Protein AF-A0A7J6UB50-F1 (afdb_monomer)

Radius of gyration: 18.58 Å; Cα contacts (8 Å, |Δi|>4): 43; chains: 1; bounding box: 46×30×45 Å

Organism: Perkinsus olseni (NCBI:txid32597)

Foldseek 3Di:
DPLPPDQPVCLVPLVVVLVVLVVVVVVCLQPVCLCVPVPPVSVVVVVVSVVVSVVSVVNSLVNVLVVLVPPPPAPPVCSVVVNVVSVVVVVVVVVVVVVVVVVCCVPVNPCCNRVVD

Sequence (117 aa):
SSVTFFRIKRVWIPTVLQACNAVFWGFEATTHFIRNGLGLTGFYLYIPLAAIIGLMGGLSYANCMYQIQQKEEIPTDLRQLAVNLCFASSNIGIVLASGLDLWLANTALSQCNIYDC

Mean predicted aligned error: 9.66 Å

Solvent-accessible surface area (backbone atoms only — not comparable to full-atom values): 6846 Å² total; per-residue (Å²): 135,82,75,77,83,73,77,66,88,57,66,61,56,57,54,52,51,48,52,52,48,52,52,53,52,52,50,41,73,71,66,41,49,56,55,72,74,52,40,81,66,33,60,66,53,50,55,61,53,52,49,53,51,52,52,50,51,53,50,49,53,54,51,51,55,50,52,67,73,64,42,84,89,53,56,77,85,53,43,61,56,53,53,52,50,53,52,52,52,50,52,53,50,50,54,52,50,54,51,50,49,54,51,37,43,70,63,77,59,22,66,57,77,76,66,67,116

InterPro domains:
  IPR003492 Batten's disease protein Cln3 [PF02487] (1-106)
  IPR003492 Batten's disease protein Cln3 [PTHR10981] (1-112)

Secondary structure (DSSP, 8-state):
--SSS---S-THHHHHHHHHHHHHHHHHHHH-HHHHHHGGGGHHHHHHHHHHHHHHHHHHHHHHHHHHHH-TTS-HHHHHHHHHHHHHHHHHHHHHHHHHHHHHHHHTS-HHHHTT-

pLDDT: mean 74.83, std 12.1, range [38.97, 93.5]

Structure (mmCIF, N/CA/C/O backbone):
data_AF-A0A7J6UB50-F1
#
_entry.id   AF-A0A7J6UB50-F1
#
loop_
_atom_site.group_PDB
_atom_site.id
_atom_site.type_symbol
_atom_site.label_atom_id
_atom_site.label_alt_id
_atom_site.label_comp_id
_atom_site.label_asym_id
_atom_site.label_entity_id
_atom_site.label_seq_id
_atom_site.pdbx_PDB_ins_code
_atom_site.Cartn_x
_atom_site.Cartn_y
_atom_site.Cartn_z
_atom_site.occupancy
_atom_site.B_iso_or_equiv
_atom_site.auth_seq_id
_atom_site.auth_comp_id
_atom_site.auth_asym_id
_atom_site.auth_atom_id
_atom_site.pdbx_PDB_model_num
ATOM 1 N N . SER A 1 1 ? -7.197 13.644 20.128 1.00 42.19 1 SER A N 1
ATOM 2 C CA . SER A 1 1 ? -6.95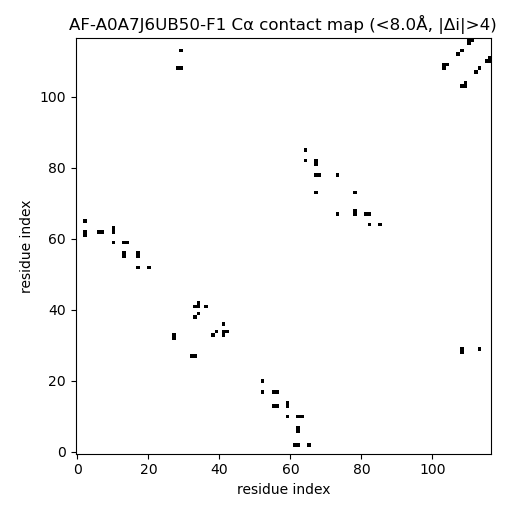0 14.833 19.285 1.00 42.19 1 SER A CA 1
ATOM 3 C C . SER A 1 1 ? -6.260 14.390 18.000 1.00 42.19 1 SER A C 1
ATOM 5 O O . SER A 1 1 ? -5.507 13.434 18.081 1.00 42.19 1 SER A O 1
ATOM 7 N N . SER A 1 2 ? -6.595 14.981 16.844 1.00 38.97 2 SER A N 1
ATOM 8 C CA . SER A 1 2 ? -6.251 14.585 15.445 1.00 38.97 2 SER A CA 1
ATOM 9 C C . SER A 1 2 ? -7.254 13.695 14.686 1.00 38.97 2 SER A C 1
ATOM 11 O O . SER A 1 2 ? -7.334 13.800 13.469 1.00 38.97 2 SER A O 1
ATOM 13 N N . VAL A 1 3 ? -8.103 12.905 15.357 1.00 42.75 3 VAL A N 1
ATOM 14 C CA . VAL A 1 3 ? -9.109 12.038 14.682 1.00 42.75 3 VAL A CA 1
ATOM 15 C C . VAL A 1 3 ? -10.422 12.773 14.341 1.00 42.75 3 VAL A C 1
ATOM 17 O O . VAL A 1 3 ? -11.303 12.239 13.676 1.00 42.75 3 VAL A O 1
ATOM 20 N N . THR A 1 4 ? -10.563 14.027 14.779 1.00 46.00 4 THR A N 1
ATOM 21 C CA . THR A 1 4 ? -11.803 14.809 14.624 1.00 46.00 4 THR A CA 1
ATOM 22 C C . THR A 1 4 ? -11.879 15.573 13.297 1.00 46.00 4 THR A C 1
ATOM 24 O O . THR A 1 4 ? -12.977 15.912 12.869 1.00 46.00 4 THR A O 1
ATOM 27 N N . PHE A 1 5 ? -10.753 15.850 12.625 1.00 47.06 5 PHE A N 1
ATOM 28 C CA . PHE A 1 5 ? -10.740 16.834 11.530 1.00 47.06 5 PHE A CA 1
ATOM 29 C C . PHE A 1 5 ? -11.101 16.261 10.146 1.00 47.06 5 PHE A C 1
ATOM 31 O O . PHE A 1 5 ? -11.689 16.968 9.338 1.00 47.06 5 PHE A O 1
ATOM 38 N N . PHE A 1 6 ? -10.850 14.973 9.880 1.00 48.53 6 PHE A N 1
ATOM 39 C CA . PHE A 1 6 ? -11.247 14.318 8.623 1.00 48.53 6 PHE A CA 1
ATOM 40 C C . PHE A 1 6 ? -11.944 12.983 8.893 1.00 48.53 6 PHE A C 1
ATOM 42 O O . PHE A 1 6 ? -11.375 11.902 8.759 1.00 48.53 6 PHE A O 1
ATOM 49 N N . ARG A 1 7 ? -13.222 13.053 9.277 1.00 52.03 7 ARG A N 1
ATOM 50 C CA . ARG A 1 7 ? -14.102 11.878 9.311 1.00 52.03 7 ARG A CA 1
ATOM 51 C C . ARG A 1 7 ? -14.414 11.431 7.882 1.00 52.03 7 ARG A C 1
ATOM 53 O O . ARG A 1 7 ? -15.376 11.893 7.272 1.00 52.03 7 ARG A O 1
ATOM 60 N N . ILE A 1 8 ? -13.636 10.492 7.350 1.00 56.28 8 ILE A N 1
ATOM 61 C CA . ILE A 1 8 ? -13.961 9.845 6.076 1.00 56.28 8 ILE A CA 1
ATOM 62 C C . ILE A 1 8 ? -14.955 8.713 6.363 1.00 56.28 8 ILE A C 1
ATOM 64 O O . ILE A 1 8 ? -14.567 7.584 6.658 1.00 56.28 8 ILE A O 1
ATOM 68 N N . LYS A 1 9 ? -16.261 9.005 6.259 1.00 55.84 9 LYS A N 1
ATOM 69 C CA . LYS A 1 9 ? -17.340 7.997 6.381 1.00 55.84 9 LYS A CA 1
ATOM 70 C C . LYS A 1 9 ? -17.220 6.859 5.355 1.00 55.84 9 LYS A C 1
ATOM 72 O O . LYS A 1 9 ? -17.757 5.781 5.572 1.00 55.84 9 LYS A O 1
ATOM 77 N N . ARG A 1 10 ? -16.530 7.087 4.232 1.00 62.56 10 ARG A N 1
ATOM 78 C CA . ARG A 1 10 ? -16.320 6.100 3.162 1.00 62.56 10 ARG A CA 1
ATOM 79 C C . ARG A 1 10 ? -14.882 5.593 3.162 1.00 62.56 10 ARG A C 1
ATOM 81 O O . ARG A 1 10 ? -14.053 6.069 2.394 1.00 62.56 10 ARG A O 1
ATOM 88 N N . VAL A 1 11 ? -14.619 4.600 4.004 1.00 68.25 11 VAL A N 1
ATOM 89 C CA . VAL A 1 11 ? -13.323 3.903 4.114 1.00 68.25 11 VAL A CA 1
ATOM 90 C C . VAL A 1 11 ? -12.845 3.337 2.767 1.00 68.25 11 VAL A C 1
ATOM 92 O O . VAL A 1 11 ? -11.655 3.287 2.504 1.00 68.25 11 VAL A O 1
ATOM 95 N N . TRP A 1 12 ? -13.771 3.012 1.866 1.00 68.88 12 TRP A N 1
ATOM 96 C CA . TRP A 1 12 ? -13.473 2.509 0.525 1.00 68.88 12 TRP A CA 1
ATOM 97 C C . TRP A 1 12 ? -12.736 3.503 -0.383 1.00 68.88 12 TRP A C 1
ATOM 99 O O . TRP A 1 12 ? -12.009 3.077 -1.271 1.00 68.88 12 TRP A O 1
ATOM 109 N N . ILE A 1 13 ? -12.894 4.815 -0.180 1.00 73.94 13 ILE A N 1
ATOM 110 C CA . ILE A 1 13 ? -12.253 5.830 -1.033 1.00 73.94 13 ILE A CA 1
ATOM 111 C C . ILE A 1 13 ? -10.719 5.773 -0.919 1.00 73.94 13 ILE A C 1
ATOM 113 O O . ILE A 1 13 ? -10.070 5.618 -1.955 1.00 73.94 13 ILE A O 1
ATOM 117 N N . PRO A 1 14 ? -10.108 5.856 0.283 1.00 75.06 14 PRO A N 1
ATOM 118 C CA . PRO A 1 14 ? -8.658 5.729 0.404 1.00 75.06 14 PRO A CA 1
ATOM 119 C C . PRO A 1 14 ? -8.1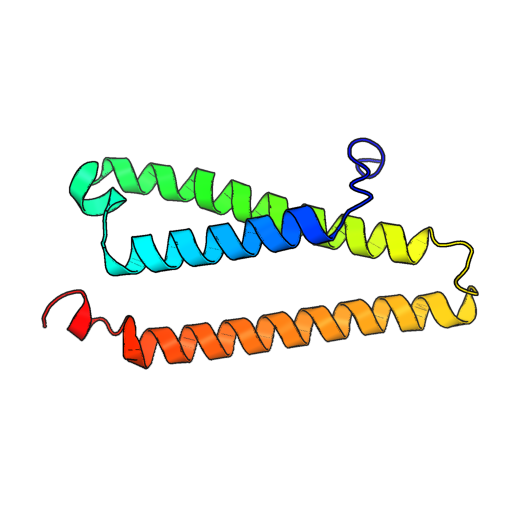50 4.348 -0.029 1.00 75.06 14 PRO A C 1
ATOM 121 O O . PRO A 1 14 ? -7.058 4.272 -0.582 1.00 75.06 14 PRO A O 1
ATOM 124 N N . THR A 1 15 ? -8.934 3.278 0.139 1.00 77.62 15 THR A N 1
ATOM 125 C CA . THR A 1 15 ? -8.564 1.932 -0.334 1.00 77.62 15 THR A CA 1
ATOM 126 C C . THR A 1 15 ? -8.500 1.848 -1.860 1.00 77.62 15 THR A C 1
ATOM 128 O O . THR A 1 15 ? -7.526 1.337 -2.405 1.00 77.62 15 THR A O 1
ATOM 131 N N . VAL A 1 16 ? -9.496 2.389 -2.571 1.00 80.94 16 VAL A N 1
ATOM 132 C CA . VAL A 1 16 ? -9.488 2.436 -4.043 1.00 80.94 16 VAL A CA 1
ATOM 133 C C . VAL A 1 16 ? -8.339 3.307 -4.543 1.00 80.94 16 VAL A C 1
ATOM 135 O O . VAL A 1 16 ? -7.628 2.916 -5.464 1.00 80.94 16 VAL A O 1
ATOM 138 N N . LEU A 1 17 ? -8.101 4.454 -3.904 1.00 83.19 17 LEU A N 1
ATOM 139 C CA . LEU A 1 17 ? -7.006 5.339 -4.291 1.00 83.19 17 LEU A CA 1
ATOM 140 C C . LEU A 1 17 ? -5.629 4.690 -4.056 1.00 83.19 17 LEU A C 1
ATOM 142 O O . LEU A 1 17 ? -4.734 4.856 -4.880 1.00 83.19 17 LEU A O 1
ATOM 146 N N . GLN A 1 18 ? -5.468 3.898 -2.989 1.00 82.19 18 GLN A N 1
ATOM 147 C CA . GLN A 1 18 ? -4.269 3.081 -2.771 1.00 82.19 18 GLN A CA 1
ATOM 148 C C . GLN A 1 18 ? -4.093 2.007 -3.845 1.00 82.19 18 GLN A C 1
ATOM 150 O O . GLN A 1 18 ? -2.977 1.820 -4.321 1.00 82.19 18 GLN A O 1
ATOM 155 N N . ALA A 1 19 ? -5.172 1.340 -4.265 1.00 83.44 19 ALA A N 1
ATOM 156 C CA . ALA A 1 19 ? -5.111 0.360 -5.347 1.00 83.44 19 ALA A CA 1
ATOM 157 C C . ALA A 1 19 ? -4.695 1.013 -6.676 1.00 83.44 19 ALA A C 1
ATOM 159 O O . ALA A 1 19 ? -3.788 0.521 -7.344 1.00 83.44 19 ALA A O 1
ATOM 160 N N . CYS A 1 20 ? -5.278 2.165 -7.027 1.00 85.69 20 CYS A N 1
ATOM 161 C CA . CYS A 1 20 ? -4.862 2.937 -8.202 1.00 85.69 20 CYS A CA 1
ATOM 162 C C . CYS A 1 20 ? -3.389 3.354 -8.119 1.00 85.69 20 CYS A C 1
ATOM 164 O O . CYS A 1 20 ? -2.662 3.262 -9.105 1.00 85.69 20 CYS A O 1
ATOM 166 N N . ASN A 1 21 ? -2.934 3.779 -6.941 1.00 85.25 21 ASN A N 1
ATOM 167 C CA . ASN A 1 21 ? -1.547 4.157 -6.736 1.00 85.25 21 ASN A CA 1
ATOM 168 C C . ASN A 1 21 ? -0.592 2.952 -6.852 1.00 85.25 21 ASN A C 1
ATOM 170 O O . ASN A 1 21 ? 0.473 3.085 -7.443 1.00 85.25 21 ASN A O 1
ATOM 174 N N . ALA A 1 22 ? -0.969 1.773 -6.350 1.00 83.50 22 ALA A N 1
ATOM 175 C CA . ALA A 1 22 ? -0.182 0.551 -6.521 1.00 83.50 22 ALA A CA 1
ATOM 176 C C . ALA A 1 22 ? -0.027 0.179 -8.004 1.00 83.50 22 ALA A C 1
ATOM 178 O O . ALA A 1 22 ? 1.067 -0.159 -8.445 1.00 83.50 22 ALA A O 1
ATOM 179 N N . VAL A 1 23 ? -1.098 0.320 -8.793 1.00 85.00 23 VAL A N 1
ATOM 180 C CA . VAL A 1 23 ? -1.054 0.121 -10.249 1.00 85.00 23 VAL A CA 1
ATOM 181 C C . VAL A 1 23 ? -0.129 1.142 -10.914 1.00 85.00 23 VAL A C 1
ATOM 183 O O . VAL A 1 23 ? 0.715 0.754 -11.716 1.00 85.00 23 VAL A O 1
ATOM 186 N N . PHE A 1 24 ? -0.233 2.425 -10.555 1.00 84.38 24 PHE A N 1
ATOM 187 C CA . PHE A 1 24 ? 0.651 3.475 -11.072 1.00 84.38 24 PHE A CA 1
ATOM 188 C C . PHE A 1 24 ? 2.132 3.179 -10.789 1.00 84.38 24 PHE A C 1
ATOM 190 O O . PHE A 1 24 ? 2.957 3.279 -11.693 1.00 84.38 24 PHE A O 1
ATOM 197 N N . TRP A 1 25 ? 2.464 2.750 -9.569 1.00 80.31 25 TRP A N 1
ATOM 198 C CA . TRP A 1 25 ? 3.829 2.353 -9.212 1.00 80.31 25 TRP A CA 1
ATOM 199 C C . TRP A 1 25 ? 4.297 1.092 -9.934 1.00 80.31 25 TRP A C 1
ATOM 201 O O . TRP A 1 25 ? 5.456 1.026 -10.329 1.00 80.31 25 TRP A O 1
ATOM 211 N N . GLY A 1 26 ? 3.407 0.122 -10.159 1.00 80.31 26 GLY A N 1
ATOM 212 C CA . GLY A 1 26 ? 3.702 -1.047 -10.986 1.00 80.31 26 GLY A CA 1
ATOM 213 C C . GLY A 1 26 ? 4.039 -0.663 -12.429 1.00 80.31 26 GLY A C 1
ATOM 214 O O . GLY A 1 26 ? 5.035 -1.134 -12.972 1.00 80.31 26 GLY A O 1
ATOM 215 N N . PHE A 1 27 ? 3.266 0.247 -13.030 1.00 81.06 27 PHE A N 1
ATOM 216 C CA . PHE A 1 27 ? 3.572 0.788 -14.356 1.00 81.06 27 PHE A CA 1
ATOM 217 C C . PHE A 1 27 ? 4.920 1.508 -14.369 1.00 81.06 27 PHE A C 1
ATOM 219 O O . PHE A 1 27 ? 5.770 1.154 -15.182 1.00 81.06 27 PHE A O 1
ATOM 226 N N . GLU A 1 28 ? 5.157 2.434 -13.435 1.00 79.94 28 GLU A N 1
ATOM 227 C CA . GLU A 1 28 ? 6.432 3.154 -13.336 1.00 79.94 28 GLU A CA 1
ATOM 228 C C . GLU A 1 28 ? 7.625 2.200 -13.196 1.00 79.94 28 GLU A C 1
ATOM 230 O O . GLU A 1 28 ? 8.641 2.381 -13.867 1.00 79.94 28 GLU A O 1
ATOM 235 N N . ALA A 1 29 ? 7.487 1.146 -12.390 1.00 75.69 29 ALA A N 1
ATOM 236 C CA . ALA A 1 29 ? 8.538 0.159 -12.183 1.00 75.69 29 ALA A CA 1
ATOM 237 C C . ALA A 1 29 ? 8.846 -0.678 -13.441 1.00 75.69 29 ALA A C 1
ATOM 239 O O . ALA A 1 29 ? 9.960 -1.173 -13.578 1.00 75.69 29 ALA A O 1
ATOM 240 N N . THR A 1 30 ? 7.903 -0.809 -14.382 1.00 73.31 30 THR A N 1
ATOM 241 C CA . THR A 1 30 ? 8.152 -1.464 -15.681 1.00 73.31 30 THR A CA 1
ATOM 242 C C . THR A 1 30 ? 8.681 -0.495 -16.739 1.00 73.31 30 THR A C 1
ATOM 244 O O . THR A 1 30 ? 9.673 -0.788 -17.400 1.00 73.31 30 THR A O 1
ATOM 247 N N . THR A 1 31 ? 8.075 0.686 -16.891 1.00 71.81 31 THR A N 1
ATOM 248 C CA . THR A 1 31 ? 8.393 1.618 -17.986 1.00 71.81 31 THR A CA 1
ATOM 249 C C . THR A 1 31 ? 9.538 2.581 -17.679 1.00 71.81 31 THR A C 1
ATOM 251 O O . THR A 1 31 ? 10.034 3.233 -18.598 1.00 71.81 31 THR A O 1
ATOM 254 N N . HIS A 1 32 ? 9.952 2.701 -16.411 1.00 71.31 32 HIS A N 1
ATOM 255 C CA . HIS A 1 32 ? 10.982 3.644 -15.951 1.00 71.31 32 HIS A CA 1
ATOM 256 C C . HIS A 1 32 ? 10.732 5.076 -16.450 1.00 71.31 32 HIS A C 1
ATOM 258 O O . HIS A 1 32 ? 11.660 5.784 -16.850 1.00 71.31 32 HIS A O 1
ATOM 264 N N . PHE A 1 33 ? 9.468 5.504 -16.485 1.00 68.62 33 PHE A N 1
ATOM 265 C CA . PHE A 1 33 ? 9.063 6.711 -17.198 1.00 68.62 33 PHE A CA 1
ATOM 266 C C . PHE A 1 33 ? 9.584 7.978 -16.506 1.00 68.62 33 PHE A C 1
ATOM 268 O O . PHE A 1 33 ? 10.119 8.864 -17.173 1.00 68.62 33 PHE A O 1
ATOM 275 N N . ILE A 1 34 ? 9.534 8.045 -15.173 1.00 67.56 34 ILE A N 1
ATOM 276 C CA . ILE A 1 34 ? 10.079 9.164 -14.387 1.00 67.56 34 ILE A CA 1
ATOM 277 C C . ILE A 1 34 ? 11.609 9.182 -14.470 1.00 67.56 34 ILE A C 1
ATOM 279 O O . ILE A 1 34 ? 12.212 10.252 -14.588 1.00 67.56 34 ILE A O 1
ATOM 283 N N . ARG A 1 35 ? 12.252 8.008 -14.466 1.00 63.38 35 ARG A N 1
ATOM 284 C CA . ARG A 1 35 ? 13.717 7.897 -14.572 1.00 63.38 35 ARG A CA 1
ATOM 285 C C . ARG A 1 35 ? 14.241 8.305 -15.954 1.00 63.38 35 ARG A C 1
ATOM 287 O O . ARG A 1 35 ? 15.247 9.008 -16.024 1.00 63.38 35 ARG A O 1
ATOM 294 N N . ASN A 1 36 ? 13.555 7.914 -17.027 1.00 63.12 36 ASN A N 1
ATOM 295 C CA . ASN A 1 36 ? 13.936 8.236 -18.405 1.00 63.12 36 ASN A CA 1
ATOM 296 C C . ASN A 1 36 ? 13.527 9.661 -18.817 1.00 63.12 36 ASN A C 1
ATOM 298 O O . ASN A 1 36 ? 14.239 10.296 -19.589 1.00 63.12 36 ASN A O 1
ATOM 302 N N . GLY A 1 37 ? 12.410 10.182 -18.296 1.00 64.88 37 GLY A N 1
ATOM 303 C CA . GLY A 1 37 ? 11.889 11.505 -18.650 1.00 64.88 37 GLY A CA 1
ATOM 304 C C . GLY A 1 37 ? 12.517 12.677 -17.888 1.00 64.88 37 GLY A C 1
ATOM 305 O O . GLY A 1 37 ? 12.665 13.756 -18.457 1.00 64.88 37 GLY A O 1
ATOM 306 N N . LEU A 1 38 ? 12.894 12.493 -16.615 1.00 64.31 38 LEU A N 1
ATOM 307 C CA . LEU A 1 38 ? 13.381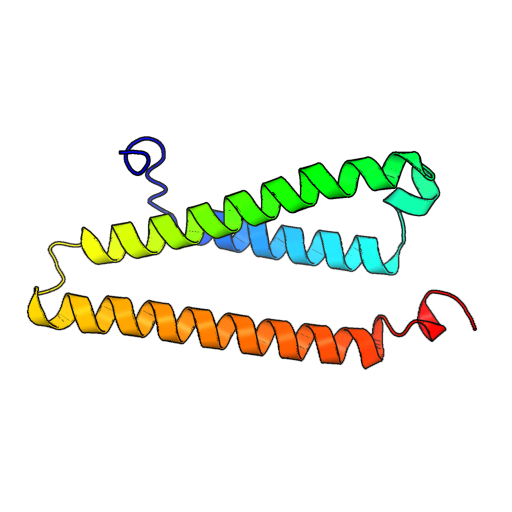 13.577 -15.740 1.00 64.31 38 LEU A CA 1
ATOM 308 C C . 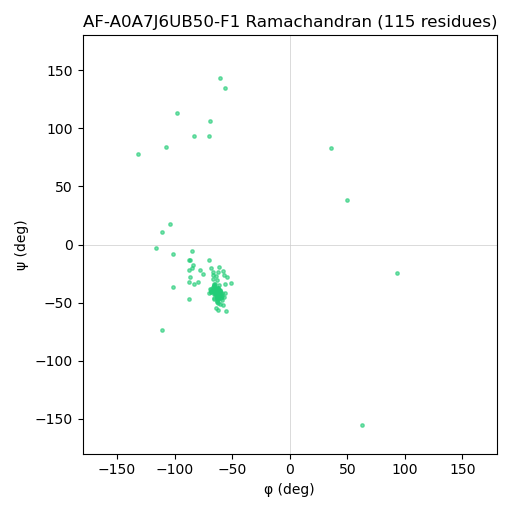LEU A 1 38 ? 14.844 13.423 -15.278 1.00 64.31 38 LEU A C 1
ATOM 310 O O . LEU A 1 38 ? 15.363 14.304 -14.585 1.00 64.31 38 LEU A O 1
ATOM 314 N N . GLY A 1 39 ? 15.520 12.326 -15.633 1.00 66.44 39 GLY A N 1
ATOM 315 C CA . GLY A 1 39 ? 16.891 12.040 -15.200 1.00 66.44 39 GLY A CA 1
ATOM 316 C C . GLY A 1 39 ? 17.025 11.870 -13.678 1.00 66.44 39 GLY A C 1
ATOM 317 O O . GLY A 1 39 ? 16.066 11.539 -12.981 1.00 66.44 39 GLY A O 1
ATOM 318 N N . LEU A 1 40 ? 18.223 12.116 -13.129 1.00 65.38 40 LEU A N 1
ATOM 319 C CA . LEU A 1 40 ? 18.524 11.982 -11.688 1.00 65.38 40 LEU A CA 1
ATOM 320 C C . LEU A 1 40 ? 17.611 12.833 -10.782 1.00 65.38 40 LEU A C 1
ATOM 322 O O . LEU A 1 40 ? 17.361 12.460 -9.636 1.00 65.38 40 LEU A O 1
ATOM 326 N N . THR A 1 41 ? 17.062 13.937 -11.296 1.00 65.69 41 THR A N 1
ATOM 327 C CA . THR A 1 41 ? 16.124 14.804 -10.563 1.00 65.69 41 THR A CA 1
ATOM 328 C C . THR A 1 41 ? 14.793 14.102 -10.272 1.00 65.69 41 THR A C 1
ATOM 330 O O . THR A 1 41 ? 14.156 14.390 -9.259 1.00 65.69 41 THR A O 1
ATOM 333 N N . GLY A 1 42 ? 14.405 13.115 -11.089 1.00 67.94 42 GLY A N 1
ATOM 334 C CA . GLY A 1 42 ? 13.221 12.284 -10.863 1.00 67.94 42 GLY A CA 1
ATOM 335 C C . GLY A 1 42 ? 13.290 11.452 -9.578 1.00 67.94 42 GLY A C 1
ATOM 336 O O . GLY A 1 42 ? 12.256 11.149 -8.990 1.00 67.94 42 GLY A O 1
ATOM 337 N N . PHE A 1 43 ? 14.490 11.155 -9.064 1.00 70.00 43 PHE A N 1
ATOM 338 C CA . PHE A 1 43 ? 14.636 10.401 -7.816 1.00 70.00 43 PHE A CA 1
ATOM 339 C C . PHE A 1 43 ? 14.081 11.163 -6.602 1.00 70.00 43 PHE A C 1
ATOM 341 O O . PHE A 1 43 ? 13.483 10.569 -5.705 1.00 70.00 43 PHE A O 1
AT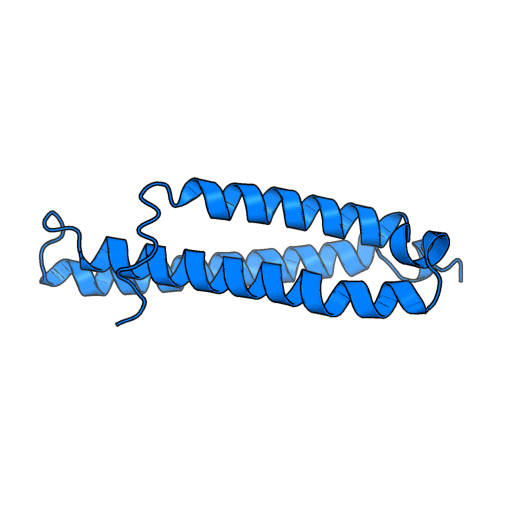OM 348 N N . TYR A 1 44 ? 14.202 12.494 -6.601 1.00 77.62 44 TYR A N 1
ATOM 349 C CA . TYR A 1 44 ? 13.659 13.338 -5.535 1.00 77.62 44 TYR A CA 1
ATOM 350 C C 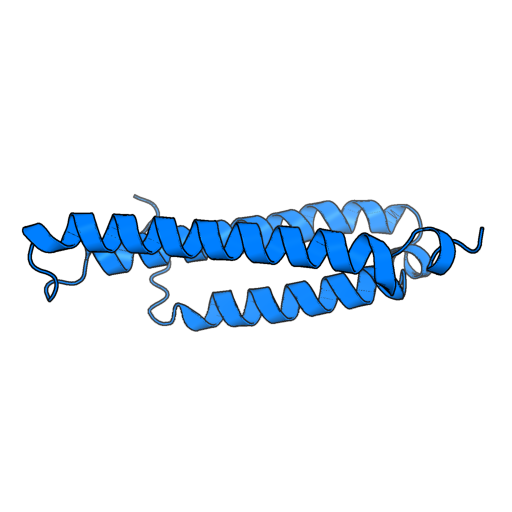. TYR A 1 44 ? 12.129 13.373 -5.517 1.00 77.62 44 TYR A C 1
ATOM 352 O O . TYR A 1 44 ? 11.562 13.677 -4.472 1.00 77.62 44 TYR A O 1
ATOM 360 N N . LEU A 1 45 ? 11.454 13.035 -6.624 1.00 78.88 45 LEU A N 1
ATOM 361 C CA . LEU A 1 45 ? 9.992 12.921 -6.680 1.00 78.88 45 LEU A CA 1
ATOM 362 C C . LEU A 1 45 ? 9.474 11.648 -6.001 1.00 78.88 45 LEU A C 1
ATOM 364 O O . LEU A 1 45 ? 8.353 11.652 -5.491 1.00 78.88 45 LEU A O 1
ATOM 368 N N . TYR A 1 46 ? 10.280 10.587 -5.914 1.00 80.75 46 TYR A N 1
ATOM 369 C CA . TYR A 1 46 ? 9.861 9.355 -5.243 1.00 80.75 46 TYR A CA 1
ATOM 370 C C . TYR A 1 46 ? 9.645 9.542 -3.742 1.00 80.75 46 TYR A C 1
ATOM 372 O O . TYR A 1 46 ? 8.735 8.939 -3.184 1.00 80.75 46 TYR A O 1
ATOM 380 N N . ILE A 1 47 ? 10.425 10.409 -3.094 1.00 82.12 47 ILE A N 1
ATOM 381 C CA . ILE A 1 47 ? 10.321 10.677 -1.653 1.00 82.12 47 ILE A CA 1
ATOM 382 C C . ILE A 1 47 ? 8.949 11.269 -1.267 1.00 82.12 47 ILE A C 1
ATOM 384 O O . ILE A 1 47 ? 8.267 10.669 -0.432 1.00 82.12 47 ILE A O 1
ATOM 388 N N . PRO A 1 48 ? 8.490 12.401 -1.840 1.00 84.62 48 PRO A N 1
ATOM 389 C CA . PRO A 1 48 ? 7.178 12.950 -1.517 1.00 84.62 48 PRO A CA 1
ATOM 390 C C . PRO A 1 48 ? 6.040 12.032 -1.973 1.00 84.62 48 PRO A C 1
ATOM 392 O O . PRO A 1 48 ? 5.043 11.923 -1.262 1.00 84.62 48 PRO A O 1
ATOM 395 N N . LEU A 1 49 ? 6.184 11.323 -3.100 1.00 82.25 49 LEU A N 1
ATOM 396 C CA . LEU A 1 49 ? 5.184 10.349 -3.548 1.00 82.25 49 LEU A CA 1
ATOM 397 C C . LEU A 1 49 ? 5.037 9.196 -2.545 1.00 82.25 49 LEU A C 1
ATOM 399 O O . LEU A 1 49 ? 3.925 8.909 -2.107 1.00 82.25 49 LEU A O 1
ATOM 403 N N . ALA A 1 50 ? 6.144 8.592 -2.105 1.00 82.62 50 ALA A N 1
ATOM 404 C CA . ALA A 1 50 ? 6.146 7.554 -1.075 1.00 82.62 50 ALA A CA 1
ATOM 405 C C . ALA A 1 50 ? 5.569 8.063 0.257 1.00 82.62 50 ALA A C 1
ATOM 407 O O . ALA A 1 50 ? 4.790 7.362 0.906 1.00 82.62 50 ALA A O 1
ATOM 408 N N . ALA A 1 51 ? 5.885 9.305 0.639 1.00 85.44 51 ALA A N 1
ATOM 409 C CA . ALA A 1 51 ? 5.350 9.923 1.847 1.00 85.44 51 ALA A CA 1
ATOM 410 C C . ALA A 1 51 ? 3.821 10.085 1.793 1.00 85.44 51 ALA A C 1
ATOM 412 O O . ALA A 1 51 ? 3.143 9.762 2.769 1.00 85.44 51 ALA A O 1
ATOM 413 N N . ILE A 1 52 ? 3.260 10.524 0.660 1.00 83.94 52 ILE A N 1
ATOM 414 C CA . ILE A 1 52 ? 1.804 10.653 0.471 1.00 83.94 52 ILE A CA 1
ATOM 415 C C . ILE A 1 52 ? 1.118 9.291 0.619 1.00 83.94 52 ILE A C 1
ATOM 417 O O . ILE A 1 52 ? 0.090 9.179 1.288 1.00 83.94 52 ILE A O 1
ATOM 421 N N . ILE A 1 53 ? 1.713 8.244 0.052 1.00 82.75 53 ILE A N 1
ATOM 422 C CA . ILE A 1 53 ? 1.173 6.880 0.097 1.00 82.75 53 ILE A CA 1
ATOM 423 C C . ILE A 1 53 ? 1.178 6.346 1.525 1.00 82.75 53 ILE A C 1
ATOM 425 O O . ILE A 1 53 ? 0.159 5.841 1.999 1.00 82.75 53 ILE A O 1
ATOM 429 N N . GLY A 1 54 ? 2.295 6.517 2.236 1.00 81.56 54 GLY A N 1
ATOM 430 C CA . GLY A 1 54 ? 2.408 6.146 3.645 1.00 81.56 54 GLY A CA 1
ATOM 431 C C . GLY A 1 54 ? 1.401 6.896 4.519 1.00 81.56 54 GLY A C 1
ATOM 432 O O . GLY A 1 54 ? 0.725 6.287 5.352 1.00 81.56 54 GLY A O 1
ATOM 433 N N . LEU A 1 55 ? 1.228 8.201 4.283 1.00 83.69 55 LEU A N 1
ATOM 434 C CA . LEU A 1 55 ? 0.268 9.029 5.013 1.00 83.69 55 LEU A CA 1
ATOM 435 C C . LEU A 1 55 ? -1.177 8.567 4.770 1.00 83.69 55 LEU A C 1
ATOM 437 O O . LEU A 1 55 ? -1.958 8.450 5.714 1.00 83.69 55 LEU A O 1
ATOM 441 N N . MET A 1 56 ? -1.530 8.246 3.523 1.00 81.62 56 MET A N 1
ATOM 442 C CA . MET A 1 56 ? -2.842 7.695 3.177 1.00 81.62 56 MET A CA 1
ATOM 443 C C . MET A 1 56 ? -3.078 6.310 3.792 1.00 81.62 56 MET A C 1
ATOM 445 O O . MET A 1 56 ? -4.189 6.027 4.247 1.00 81.62 56 MET A O 1
ATOM 449 N N . GLY A 1 57 ? -2.048 5.459 3.830 1.00 79.38 57 GLY A N 1
ATOM 450 C CA . GLY A 1 57 ? -2.044 4.173 4.534 1.00 79.38 57 GLY A CA 1
ATOM 451 C C . GLY A 1 57 ? -2.404 4.325 6.006 1.00 79.38 57 GLY A C 1
ATOM 452 O O . GLY A 1 57 ? -3.403 3.770 6.473 1.00 79.38 57 GLY A O 1
ATOM 453 N N . GLY A 1 58 ? -1.631 5.149 6.714 1.00 80.56 58 GLY A N 1
ATOM 454 C CA . GLY A 1 58 ? -1.835 5.421 8.135 1.00 80.56 58 GLY A CA 1
ATOM 455 C C . GLY A 1 58 ? -3.199 6.048 8.434 1.00 80.56 58 GLY A C 1
ATOM 456 O O . GLY A 1 58 ? -3.861 5.656 9.396 1.00 80.56 58 GLY A O 1
ATOM 457 N N . LEU A 1 59 ? -3.663 6.969 7.584 1.00 80.50 59 LEU A N 1
ATOM 458 C CA . LEU A 1 59 ? -4.962 7.621 7.750 1.00 80.50 59 LEU A CA 1
ATOM 459 C C . LEU A 1 59 ? -6.128 6.641 7.554 1.00 80.50 59 LEU A C 1
ATOM 461 O O . LEU A 1 59 ? -7.082 6.671 8.331 1.00 80.50 59 LEU A O 1
ATOM 465 N N . SER A 1 60 ? -6.040 5.736 6.573 1.00 80.50 60 SER A N 1
ATOM 466 C CA . SER A 1 60 ? -7.040 4.678 6.370 1.00 80.50 60 SER A CA 1
ATOM 467 C C . SER A 1 60 ? -7.114 3.738 7.574 1.00 80.50 60 SER A C 1
ATOM 469 O O . SER A 1 60 ? -8.201 3.460 8.082 1.00 80.50 60 SER A O 1
ATOM 471 N N . TYR A 1 61 ? -5.958 3.300 8.073 1.00 79.88 61 TYR A N 1
ATOM 472 C CA . TYR A 1 61 ? -5.867 2.412 9.227 1.00 79.88 61 TYR A CA 1
ATOM 473 C C . TYR A 1 61 ? -6.448 3.047 10.502 1.00 79.88 61 TYR A C 1
ATOM 475 O O . TYR A 1 61 ? -7.316 2.465 11.158 1.00 79.88 61 TYR A O 1
ATOM 483 N N . ALA A 1 62 ? -6.036 4.278 10.822 1.00 79.94 62 ALA A N 1
ATOM 484 C CA . ALA A 1 62 ? -6.540 5.005 11.985 1.00 79.94 62 ALA A CA 1
ATOM 485 C C . ALA A 1 62 ? -8.057 5.255 11.896 1.00 79.94 62 ALA A C 1
ATOM 487 O O . ALA A 1 62 ? -8.769 5.126 12.893 1.00 79.94 62 ALA A O 1
ATOM 488 N N . ASN A 1 63 ? -8.567 5.565 10.699 1.00 81.44 63 ASN A N 1
ATOM 489 C CA . ASN A 1 63 ? -9.992 5.790 10.471 1.00 81.44 63 ASN A CA 1
ATOM 490 C C . ASN A 1 63 ? -10.821 4.499 10.627 1.00 81.44 63 ASN A C 1
ATOM 492 O O . ASN A 1 63 ? -11.889 4.547 11.238 1.00 81.44 63 ASN A O 1
ATOM 496 N N . CYS A 1 64 ? -10.328 3.344 10.156 1.00 78.19 64 CYS A N 1
ATOM 497 C CA . CYS A 1 64 ? -10.958 2.038 10.406 1.00 78.19 64 CYS A CA 1
ATOM 498 C C . CYS A 1 64 ? -11.085 1.748 11.902 1.00 78.19 64 CYS A C 1
ATOM 500 O O . CYS A 1 64 ? -12.177 1.452 12.390 1.00 78.19 64 CYS A O 1
ATOM 502 N N . MET A 1 65 ? -9.980 1.877 12.640 1.00 77.25 65 MET A N 1
ATOM 503 C CA . MET A 1 65 ? -9.967 1.574 14.071 1.00 77.25 65 MET A CA 1
ATOM 504 C C . MET A 1 65 ? -10.872 2.513 14.862 1.00 77.25 65 MET A C 1
ATOM 506 O O . MET A 1 65 ? -11.594 2.073 15.755 1.00 77.25 65 MET A O 1
ATOM 510 N N . TYR A 1 66 ? -10.906 3.793 14.497 1.00 76.38 66 TYR A N 1
ATOM 511 C CA . TYR A 1 66 ? -11.820 4.749 15.106 1.00 76.38 66 TYR A CA 1
ATOM 512 C C . TYR A 1 66 ? -13.294 4.410 14.837 1.00 76.38 66 TYR A C 1
ATOM 514 O O . TYR A 1 66 ? -14.110 4.484 15.753 1.00 76.38 66 TYR A O 1
ATOM 522 N N . GLN A 1 67 ? -13.652 3.982 13.622 1.00 76.12 67 GLN A N 1
ATOM 523 C CA . GLN A 1 67 ? -15.033 3.597 13.301 1.00 76.12 67 GLN A CA 1
ATOM 524 C C . GLN A 1 67 ? -15.491 2.343 14.049 1.00 76.12 67 GLN A C 1
ATOM 526 O O . GLN A 1 67 ? -16.616 2.315 14.545 1.00 76.12 67 GLN A O 1
ATOM 531 N N . ILE A 1 68 ? -14.621 1.339 14.189 1.00 75.19 68 ILE A N 1
ATOM 532 C CA . ILE A 1 68 ? -14.908 0.133 14.985 1.00 75.19 68 ILE A CA 1
ATOM 533 C C . ILE A 1 68 ? -15.129 0.504 16.458 1.00 75.19 68 ILE A C 1
ATOM 535 O O . ILE A 1 68 ? -16.002 -0.043 17.122 1.00 75.19 68 ILE A O 1
ATOM 539 N N . GLN A 1 69 ? -14.370 1.474 16.966 1.00 72.25 69 GLN A N 1
ATOM 540 C CA . GLN A 1 69 ? -14.472 1.944 18.345 1.00 72.25 69 GLN A CA 1
ATOM 541 C C . GLN A 1 69 ? -15.657 2.887 18.613 1.00 72.25 69 GLN A C 1
ATOM 543 O O . GLN A 1 69 ? -16.056 3.036 19.766 1.00 72.25 69 GLN A O 1
ATOM 548 N N . GLN A 1 70 ? -16.206 3.554 17.598 1.00 71.06 70 GLN A N 1
ATOM 549 C CA . GLN A 1 70 ? -17.322 4.495 17.763 1.00 71.06 70 GLN A CA 1
ATOM 550 C C . GLN A 1 70 ? -18.688 3.931 17.372 1.00 71.06 70 GLN A C 1
ATOM 552 O O . GLN A 1 70 ? -19.694 4.595 17.605 1.00 71.06 70 GLN A O 1
ATOM 557 N N . LYS A 1 71 ? -18.752 2.736 16.780 1.00 69.75 71 LYS A N 1
ATOM 558 C CA . LYS A 1 71 ? -20.030 2.091 16.474 1.00 69.75 71 LYS A CA 1
ATOM 559 C C . LYS A 1 71 ? -20.732 1.664 17.765 1.00 69.75 71 LYS A C 1
ATOM 561 O O . LYS A 1 71 ? -20.349 0.674 18.378 1.00 69.75 71 LYS A O 1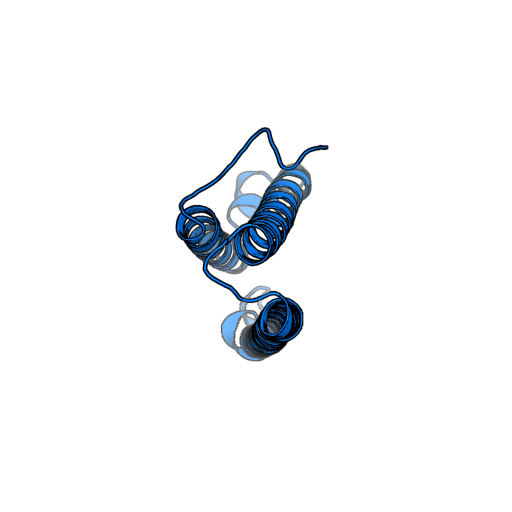
ATOM 566 N N . GLU A 1 72 ? -21.783 2.396 18.129 1.00 60.53 72 GLU A N 1
ATOM 567 C CA . GLU A 1 72 ? -22.672 2.092 19.267 1.00 60.53 72 GLU A CA 1
ATOM 568 C C . GLU A 1 72 ? -23.398 0.743 19.116 1.00 60.53 72 GLU A C 1
ATOM 570 O O . GLU A 1 72 ? -23.822 0.156 20.102 1.00 60.53 72 GLU A O 1
ATOM 575 N N . GLU A 1 73 ? -23.485 0.212 17.892 1.00 66.56 73 GLU A N 1
ATOM 576 C CA . GLU A 1 73 ? -24.063 -1.106 17.595 1.00 66.56 73 GLU A CA 1
ATOM 577 C C . GLU A 1 73 ? -23.201 -2.286 18.085 1.00 66.56 73 GLU A C 1
ATOM 579 O O . GLU A 1 73 ? -23.672 -3.422 18.082 1.00 66.56 73 GLU A O 1
ATOM 584 N N . ILE A 1 74 ? -21.937 -2.056 18.468 1.00 68.88 74 ILE A N 1
ATOM 585 C CA . ILE A 1 74 ? -21.029 -3.125 18.899 1.00 68.88 74 ILE A CA 1
ATOM 586 C C . ILE A 1 74 ? -21.022 -3.189 20.432 1.00 68.88 74 ILE A C 1
ATOM 588 O O . ILE A 1 74 ? -20.507 -2.265 21.070 1.00 68.88 74 ILE A O 1
ATOM 592 N N . PRO A 1 75 ? -21.532 -4.274 21.045 1.00 73.88 75 PRO A N 1
ATOM 593 C CA . PRO A 1 75 ? -21.476 -4.443 22.491 1.00 73.88 75 PRO A CA 1
ATOM 594 C C . PRO A 1 75 ? -20.023 -4.467 22.973 1.00 73.88 75 PRO A C 1
ATOM 596 O O . PRO A 1 75 ? -19.126 -4.993 22.306 1.00 73.88 75 PRO A O 1
ATOM 599 N N . THR A 1 76 ? -19.792 -3.886 24.147 1.00 72.25 76 THR A N 1
ATOM 600 C CA . THR A 1 76 ? -18.458 -3.619 24.699 1.00 72.25 76 THR A CA 1
ATOM 601 C C . THR A 1 76 ? -17.599 -4.883 24.808 1.00 72.25 76 THR A C 1
ATOM 603 O O . THR A 1 76 ? -16.402 -4.820 24.532 1.00 72.25 76 THR A O 1
ATOM 606 N N . ASP A 1 77 ? -18.213 -6.035 25.099 1.00 75.75 77 ASP A 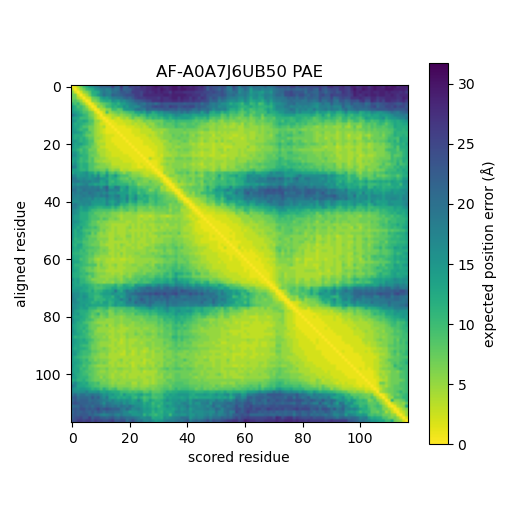N 1
ATOM 607 C CA . ASP A 1 77 ? -17.556 -7.348 25.152 1.00 75.75 77 ASP A CA 1
ATOM 608 C C . ASP A 1 77 ? -17.027 -7.833 23.791 1.00 75.75 77 ASP A C 1
ATOM 610 O O . ASP A 1 77 ? -15.955 -8.433 23.713 1.00 75.75 77 ASP A O 1
ATOM 614 N N . LEU A 1 78 ? -17.723 -7.539 22.685 1.00 80.12 78 LEU A N 1
ATOM 615 C CA . LEU A 1 78 ? -17.281 -7.935 21.339 1.00 80.12 78 LEU A CA 1
ATOM 616 C C . LEU A 1 78 ? -16.335 -6.919 20.697 1.00 80.12 78 LEU A C 1
ATOM 618 O O . LEU A 1 78 ? -15.675 -7.223 19.701 1.00 80.12 78 LEU A O 1
ATOM 622 N N . ARG A 1 79 ? -16.222 -5.713 21.254 1.00 77.38 79 ARG A N 1
ATOM 623 C CA . ARG A 1 79 ? -15.384 -4.650 20.691 1.00 77.38 79 ARG A CA 1
ATOM 624 C C . ARG A 1 79 ? -13.904 -5.031 20.656 1.00 77.38 79 ARG A C 1
ATOM 626 O O . ARG A 1 79 ? -13.224 -4.731 19.677 1.00 77.38 79 ARG A O 1
ATOM 633 N N . GLN A 1 80 ? -13.407 -5.719 21.683 1.00 81.00 80 GLN A N 1
ATOM 634 C CA . GLN A 1 80 ? -12.013 -6.170 21.717 1.00 81.00 80 GLN A CA 1
ATOM 635 C C . GLN A 1 80 ? -11.749 -7.269 20.678 1.00 81.00 80 GLN A C 1
ATOM 637 O O . GLN A 1 80 ? -10.725 -7.239 19.995 1.00 81.00 80 GLN A O 1
ATOM 642 N N . LEU A 1 81 ? -12.713 -8.177 20.484 1.00 84.69 81 LEU A N 1
ATOM 643 C CA . LEU A 1 81 ? -12.668 -9.184 19.425 1.00 84.69 81 LEU A CA 1
ATOM 644 C C . LEU A 1 81 ? -12.662 -8.533 18.032 1.00 84.69 81 LEU A C 1
ATOM 646 O O . LEU A 1 81 ? -11.850 -8.907 17.191 1.00 84.69 81 LEU A O 1
ATOM 650 N N . ALA A 1 82 ? -13.514 -7.530 17.799 1.00 82.62 82 ALA A N 1
ATOM 651 C CA . ALA A 1 82 ? -13.599 -6.819 16.523 1.00 82.62 82 ALA A CA 1
ATOM 652 C C . ALA A 1 82 ? -12.298 -6.075 16.174 1.00 82.62 82 ALA A C 1
ATOM 654 O O . ALA A 1 82 ? -11.841 -6.122 15.031 1.00 82.62 82 ALA A O 1
ATOM 655 N N . VAL A 1 83 ? -11.671 -5.425 17.161 1.00 84.06 83 VAL A N 1
ATOM 656 C CA . VAL A 1 83 ? -10.362 -4.783 16.980 1.00 84.06 83 VAL A CA 1
ATOM 657 C C . VAL A 1 83 ? -9.299 -5.829 16.640 1.00 84.06 83 VAL A C 1
ATOM 659 O O . VAL A 1 83 ? -8.605 -5.677 15.637 1.00 84.06 83 VAL A O 1
ATOM 662 N N . ASN A 1 84 ? -9.215 -6.923 17.403 1.00 86.88 84 ASN A N 1
ATOM 663 C CA . ASN A 1 84 ? -8.249 -7.997 17.150 1.00 86.88 84 ASN A CA 1
ATOM 664 C C . ASN A 1 84 ? -8.434 -8.640 15.768 1.00 86.88 84 ASN A C 1
ATOM 666 O O . ASN A 1 84 ? -7.451 -8.907 15.079 1.00 86.88 84 ASN A O 1
ATOM 670 N N . LEU A 1 85 ? -9.678 -8.839 15.328 1.00 88.06 85 LEU A N 1
ATOM 671 C CA . LEU A 1 85 ? -9.981 -9.359 13.997 1.00 88.06 85 LEU A CA 1
ATOM 672 C C . LEU A 1 85 ? -9.516 -8.398 12.894 1.00 88.06 85 LEU A C 1
ATOM 674 O O . LEU A 1 85 ? -8.952 -8.843 11.899 1.00 88.06 85 LEU A O 1
ATOM 678 N N . CYS A 1 86 ? -9.687 -7.087 13.086 1.00 85.06 86 CYS A N 1
ATOM 679 C CA . CYS A 1 86 ? -9.209 -6.074 12.143 1.00 85.06 86 CYS A CA 1
ATOM 680 C C . CYS A 1 86 ? -7.671 -6.044 12.043 1.00 85.06 86 CYS A C 1
ATOM 682 O O . CYS A 1 86 ? -7.108 -5.924 10.949 1.00 85.06 86 CYS A O 1
ATOM 684 N N . PHE A 1 87 ? -6.970 -6.213 13.168 1.00 86.06 87 PHE A N 1
ATOM 685 C CA . PHE A 1 87 ? -5.517 -6.403 13.169 1.00 86.06 87 PHE A CA 1
ATOM 686 C C . PHE A 1 87 ? -5.114 -7.682 12.429 1.00 86.06 87 PHE A C 1
ATOM 688 O O . PHE A 1 87 ? -4.229 -7.643 11.574 1.00 86.06 87 PHE A O 1
ATOM 695 N N . ALA A 1 88 ? -5.788 -8.801 12.705 1.00 90.38 88 ALA A N 1
ATOM 696 C CA . ALA A 1 88 ? -5.519 -10.072 12.042 1.00 90.38 88 ALA A CA 1
ATOM 697 C C . ALA A 1 88 ? -5.715 -9.971 10.521 1.00 90.38 88 ALA A C 1
ATOM 699 O O . ALA A 1 88 ? -4.831 -10.369 9.765 1.00 90.38 88 ALA A O 1
ATOM 700 N N . SER A 1 89 ? -6.813 -9.361 10.059 1.00 88.00 89 SER A N 1
ATOM 701 C CA . SER A 1 89 ? -7.059 -9.151 8.628 1.00 88.00 89 SER A CA 1
ATOM 702 C C . SER A 1 89 ? -6.005 -8.254 7.979 1.00 88.00 89 SER A C 1
ATOM 704 O O . SER A 1 89 ? -5.589 -8.516 6.853 1.00 88.00 89 SER A O 1
ATOM 706 N N . SER A 1 90 ? -5.537 -7.225 8.692 1.00 87.56 90 SER A N 1
ATOM 707 C CA . SER A 1 90 ? -4.485 -6.331 8.192 1.00 87.56 90 SER A CA 1
ATOM 708 C C . SER A 1 90 ? -3.160 -7.078 8.021 1.00 87.56 90 SER A C 1
ATOM 710 O O . SER A 1 90 ? -2.512 -6.950 6.987 1.00 87.56 90 SER A O 1
ATOM 712 N N . ASN A 1 91 ? -2.795 -7.924 8.988 1.00 90.12 91 ASN A N 1
ATOM 713 C CA . ASN A 1 91 ? -1.587 -8.745 8.913 1.00 90.12 91 ASN A CA 1
ATOM 714 C C . ASN A 1 91 ? -1.651 -9.771 7.775 1.00 90.12 91 ASN A C 1
ATOM 716 O O . ASN A 1 91 ? -0.672 -9.933 7.053 1.00 90.12 91 ASN A O 1
ATOM 720 N N . ILE A 1 92 ? -2.802 -10.421 7.565 1.00 92.56 92 ILE A N 1
ATOM 721 C CA . ILE A 1 92 ? -3.005 -11.327 6.421 1.00 92.56 92 ILE A CA 1
ATOM 722 C C . ILE A 1 92 ? -2.812 -10.567 5.104 1.00 92.56 92 ILE A C 1
ATOM 724 O O . ILE A 1 92 ? -2.110 -11.046 4.217 1.00 92.56 92 ILE A O 1
ATOM 728 N N . GLY A 1 93 ? -3.386 -9.365 4.992 1.00 87.44 93 GLY A N 1
ATOM 729 C CA . GLY A 1 93 ? -3.212 -8.508 3.820 1.00 87.44 93 GLY A CA 1
ATOM 730 C C . GLY A 1 93 ? -1.747 -8.152 3.556 1.00 87.44 93 GLY A C 1
ATOM 731 O O . GLY A 1 93 ? -1.299 -8.259 2.418 1.00 87.44 93 GLY A O 1
ATOM 732 N N . ILE A 1 94 ? -0.986 -7.799 4.598 1.00 88.88 94 ILE A N 1
ATOM 733 C CA . ILE A 1 94 ? 0.452 -7.506 4.485 1.00 88.88 94 ILE A CA 1
ATOM 734 C C . ILE A 1 94 ? 1.219 -8.742 4.008 1.00 88.88 94 ILE A C 1
ATOM 736 O O . ILE A 1 94 ? 1.999 -8.640 3.069 1.00 88.88 94 ILE A O 1
ATOM 740 N N . VAL A 1 95 ? 0.968 -9.916 4.596 1.00 93.50 95 VAL A N 1
ATOM 741 C CA . VAL A 1 95 ? 1.643 -11.164 4.200 1.00 93.50 95 VAL A CA 1
ATOM 742 C C . VAL A 1 95 ? 1.348 -11.518 2.741 1.00 93.50 95 VAL A C 1
ATOM 744 O O . VAL A 1 95 ? 2.266 -11.861 1.998 1.00 93.50 95 VAL A O 1
ATOM 747 N N . LEU A 1 96 ? 0.089 -11.401 2.308 1.00 90.62 96 LEU A N 1
ATOM 748 C CA . LEU A 1 96 ? -0.291 -11.637 0.914 1.00 90.62 96 LEU A CA 1
ATOM 749 C C . LEU A 1 96 ? 0.374 -10.632 -0.032 1.00 90.62 96 LEU A C 1
ATOM 751 O O . LEU A 1 96 ? 0.879 -11.032 -1.078 1.00 90.62 96 LEU A O 1
ATOM 755 N N . ALA A 1 97 ? 0.417 -9.351 0.340 1.00 87.31 97 ALA A N 1
ATOM 756 C CA . ALA A 1 97 ? 1.078 -8.319 -0.450 1.00 87.31 97 ALA A CA 1
ATOM 757 C C . ALA A 1 97 ? 2.587 -8.578 -0.573 1.00 87.31 97 ALA A C 1
ATOM 759 O O . ALA A 1 97 ? 3.117 -8.528 -1.677 1.00 87.31 97 ALA A O 1
ATOM 760 N N . SER A 1 98 ? 3.267 -8.929 0.523 1.00 88.12 98 SER A N 1
ATOM 761 C CA . SER A 1 98 ? 4.689 -9.291 0.504 1.00 88.12 98 SER A CA 1
ATOM 762 C C . SER A 1 98 ? 4.961 -10.552 -0.320 1.00 88.12 98 SER A C 1
ATOM 764 O O . SER A 1 98 ? 5.962 -10.621 -1.026 1.00 88.12 98 SER A O 1
ATOM 766 N N . GLY A 1 99 ? 4.070 -11.546 -0.266 1.00 90.62 99 GLY A N 1
ATOM 767 C CA . GLY A 1 99 ? 4.177 -12.745 -1.100 1.00 90.62 99 GLY A CA 1
ATOM 768 C C . GLY A 1 99 ? 4.019 -12.439 -2.592 1.00 90.62 99 GLY A C 1
ATOM 769 O O . GLY A 1 99 ? 4.786 -12.947 -3.409 1.00 90.62 99 GLY A O 1
ATOM 770 N N . LEU A 1 100 ? 3.059 -11.580 -2.947 1.00 87.31 100 LEU A N 1
ATOM 771 C CA . LEU A 1 100 ? 2.863 -11.113 -4.320 1.00 87.31 100 LEU A CA 1
ATOM 772 C C . LEU A 1 100 ? 4.044 -10.276 -4.816 1.00 87.31 100 LEU A C 1
ATOM 774 O O . LEU A 1 100 ? 4.468 -10.473 -5.949 1.00 87.31 100 LEU A O 1
ATOM 778 N N . ASP A 1 101 ? 4.590 -9.394 -3.979 1.00 85.38 101 ASP A N 1
ATOM 779 C CA . ASP A 1 101 ? 5.783 -8.599 -4.289 1.00 85.38 101 ASP A CA 1
ATOM 780 C C . ASP A 1 101 ? 6.984 -9.502 -4.594 1.00 85.38 101 ASP A C 1
ATOM 782 O O . ASP A 1 101 ? 7.598 -9.382 -5.651 1.00 85.38 101 ASP A O 1
ATOM 786 N N . LEU A 1 102 ? 7.238 -10.503 -3.743 1.00 86.75 102 LEU A N 1
ATOM 787 C CA . LEU A 1 102 ? 8.308 -11.474 -3.964 1.00 86.75 102 LEU A CA 1
ATOM 788 C C . LEU A 1 102 ? 8.100 -12.277 -5.256 1.00 86.75 102 LEU A C 1
ATOM 790 O O . LEU A 1 102 ? 9.047 -12.513 -6.008 1.00 86.75 102 LEU A O 1
ATOM 794 N N . TRP A 1 103 ? 6.871 -12.712 -5.526 1.00 86.44 103 TRP A N 1
ATOM 795 C CA . TRP A 1 103 ? 6.551 -13.437 -6.753 1.00 86.44 103 TRP A CA 1
ATOM 796 C C . TRP A 1 103 ? 6.747 -12.563 -7.999 1.00 86.44 103 TRP A C 1
ATOM 798 O O . TRP A 1 103 ? 7.322 -13.009 -8.996 1.00 86.44 103 TRP A O 1
ATOM 808 N N . LEU A 1 104 ? 6.322 -11.301 -7.926 1.00 81.56 104 LEU A N 1
ATOM 809 C CA . LEU A 1 104 ? 6.434 -10.341 -9.014 1.00 81.56 104 LEU A CA 1
ATOM 810 C C . LEU A 1 104 ? 7.897 -9.961 -9.280 1.00 81.56 104 LEU A C 1
ATOM 812 O O . LEU A 1 104 ? 8.305 -9.922 -10.442 1.00 81.56 104 LEU A O 1
ATOM 816 N N . ALA A 1 105 ? 8.692 -9.776 -8.223 1.00 78.25 105 ALA A N 1
ATOM 817 C CA . ALA A 1 105 ? 10.129 -9.524 -8.293 1.00 78.25 105 ALA A CA 1
ATOM 818 C C . ALA A 1 105 ? 10.899 -10.683 -8.945 1.00 78.25 105 ALA A C 1
ATOM 820 O O . ALA A 1 105 ? 11.856 -10.449 -9.674 1.00 78.25 105 ALA A O 1
ATOM 821 N N . ASN A 1 106 ? 10.465 -11.931 -8.738 1.00 79.44 106 ASN A N 1
ATOM 822 C CA . ASN A 1 106 ? 11.091 -13.103 -9.361 1.00 79.44 106 ASN A CA 1
ATOM 823 C C . ASN A 1 106 ? 10.598 -13.393 -10.789 1.00 79.44 106 ASN A C 1
ATOM 825 O O . ASN A 1 106 ? 11.261 -14.133 -11.511 1.00 79.44 106 ASN A O 1
ATOM 829 N N . THR A 1 107 ? 9.455 -12.834 -11.204 1.00 77.56 107 THR A N 1
ATOM 830 C CA . THR A 1 107 ? 8.832 -13.149 -12.502 1.00 77.56 107 THR A CA 1
ATOM 831 C C . THR A 1 107 ? 8.896 -11.970 -13.470 1.00 77.56 107 THR A C 1
ATOM 833 O O . THR A 1 107 ? 9.676 -11.986 -14.417 1.00 77.56 107 THR A O 1
ATOM 836 N N . ALA A 1 108 ? 8.078 -10.938 -13.248 1.00 64.69 108 ALA A N 1
ATOM 837 C CA . ALA A 1 108 ? 7.884 -9.845 -14.203 1.00 64.69 108 ALA A CA 1
ATOM 838 C C . ALA A 1 108 ? 8.908 -8.712 -14.030 1.00 64.69 108 ALA A C 1
ATOM 840 O O . ALA A 1 108 ? 9.305 -8.088 -15.014 1.00 64.69 108 ALA A O 1
ATOM 841 N N . LEU A 1 109 ? 9.346 -8.472 -12.789 1.00 61.47 109 LEU A N 1
ATOM 842 C CA . LEU A 1 109 ? 10.309 -7.431 -12.417 1.00 61.47 109 LEU A CA 1
ATOM 843 C C . LEU A 1 109 ? 11.718 -7.968 -12.127 1.00 61.47 109 LEU A C 1
ATOM 845 O O . LEU A 1 109 ? 12.531 -7.275 -11.514 1.00 61.47 109 LEU A O 1
ATOM 849 N N . SER A 1 110 ? 12.026 -9.189 -12.572 1.00 61.19 110 SER A N 1
ATOM 850 C CA . SER A 1 110 ? 13.374 -9.745 -12.432 1.00 61.19 110 SER A CA 1
ATOM 851 C C . SER A 1 110 ? 14.394 -8.802 -13.075 1.00 61.19 110 SER A C 1
ATOM 853 O 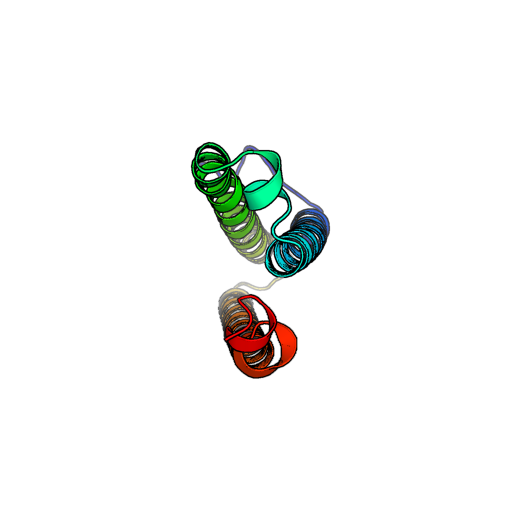O . SER A 1 110 ? 14.165 -8.310 -14.183 1.00 61.19 110 SER A O 1
ATOM 855 N N . GLN A 1 111 ? 15.513 -8.537 -12.386 1.00 60.75 111 GLN A N 1
ATOM 856 C CA . GLN A 1 111 ? 16.542 -7.590 -12.842 1.00 60.75 111 GLN A CA 1
ATOM 857 C C . GLN A 1 111 ? 16.985 -7.863 -14.288 1.00 60.75 111 GLN A C 1
ATOM 859 O O . GLN A 1 111 ? 17.228 -6.912 -15.024 1.00 60.75 111 GLN A O 1
ATOM 864 N N . CYS A 1 112 ? 16.994 -9.130 -14.716 1.00 55.38 112 CYS A N 1
ATOM 865 C CA . CYS A 1 112 ? 17.344 -9.524 -16.080 1.00 55.38 112 CYS A CA 1
ATOM 866 C C . CYS A 1 112 ? 16.349 -9.049 -17.151 1.00 55.38 112 CYS A C 1
ATOM 868 O O . CYS A 1 112 ? 16.760 -8.832 -18.279 1.00 55.38 112 CYS A O 1
ATOM 870 N N . ASN A 1 113 ? 15.062 -8.893 -16.822 1.00 58.72 113 ASN A N 1
ATOM 871 C CA . ASN A 1 113 ? 14.024 -8.458 -17.768 1.00 58.72 113 ASN A CA 1
ATOM 872 C C . ASN A 1 113 ? 13.943 -6.925 -17.891 1.00 58.72 113 ASN A C 1
ATOM 874 O O . ASN A 1 113 ? 13.383 -6.401 -18.846 1.00 58.72 113 ASN A O 1
ATOM 878 N N . ILE A 1 114 ? 14.458 -6.202 -16.893 1.00 59.38 114 ILE A N 1
ATOM 879 C CA . ILE A 1 114 ? 14.392 -4.736 -16.825 1.00 59.38 114 ILE A CA 1
ATOM 880 C C . ILE A 1 114 ? 15.715 -4.083 -17.239 1.00 59.38 114 ILE A C 1
ATOM 882 O O . ILE A 1 114 ? 15.707 -3.009 -17.837 1.00 59.38 114 ILE A O 1
ATOM 886 N N . TYR A 1 115 ? 16.846 -4.692 -16.884 1.00 57.25 115 TYR A N 1
ATOM 887 C CA . TYR A 1 115 ? 18.175 -4.120 -17.099 1.00 57.25 115 TYR A CA 1
ATOM 888 C C . TYR A 1 115 ? 18.996 -4.857 -18.160 1.00 57.25 115 TYR A C 1
ATOM 890 O O . TYR A 1 115 ? 20.181 -4.557 -18.238 1.00 57.25 115 TYR A O 1
ATOM 898 N N . ASP A 1 116 ? 18.383 -5.770 -18.935 1.00 55.09 116 ASP A N 1
ATOM 899 C CA . ASP A 1 116 ? 19.015 -6.612 -19.970 1.00 55.09 116 ASP A CA 1
ATOM 900 C C . ASP A 1 116 ? 20.441 -7.036 -19.573 1.00 55.09 116 ASP A C 1
ATOM 902 O O . ASP A 1 116 ? 21.427 -6.385 -19.925 1.00 55.09 116 ASP A O 1
ATOM 906 N N . CYS A 1 117 ? 20.544 -8.100 -18.771 1.00 53.25 117 CYS A N 1
ATOM 907 C CA . CYS A 1 117 ? 21.840 -8.653 -18.366 1.00 53.25 117 CYS A CA 1
ATOM 908 C C . CYS A 1 117 ? 22.648 -9.208 -19.545 1.00 53.25 117 CYS A C 1
ATOM 910 O O . CYS A 1 117 ? 22.054 -9.903 -20.400 1.00 53.25 117 CYS A O 1
#